Protein AF-A0AAD5YB85-F1 (afdb_monomer_lite)

Foldseek 3Di:
DDDDPPPPLEDQPLVLLVVQVVQQVQFAVAEEEAEQHDPSHQVVNVVSQVCVVVVDPDPDDGGGYHYHYYNHHPVVVCVVVVHDPQQEAEPDPPDPDDDDVVNVPNSHPYYDQQDFDWDDPDPVDIDGHSDDFDDDPNHGPGRPPSVVSSVVVRVVVPPPD

Structure (mmCIF, N/CA/C/O backbone):
data_AF-A0AAD5YB85-F1
#
_entry.id   AF-A0AAD5YB85-F1
#
loop_
_atom_site.group_PDB
_atom_site.id
_atom_site.type_symbol
_atom_site.label_atom_id
_atom_site.label_alt_id
_atom_site.label_comp_id
_atom_site.label_asym_id
_atom_site.label_entity_id
_atom_site.label_seq_id
_atom_site.pdbx_PDB_ins_code
_atom_site.Cartn_x
_atom_site.Cartn_y
_atom_site.Cartn_z
_atom_site.occupancy
_atom_site.B_iso_or_equiv
_atom_site.auth_seq_id
_atom_site.auth_comp_id
_atom_site.auth_asym_id
_atom_site.auth_atom_id
_atom_site.pdbx_PDB_model_num
ATOM 1 N N . MET A 1 1 ? 34.981 -8.405 6.222 1.00 40.16 1 MET A N 1
ATOM 2 C CA . MET A 1 1 ? 34.439 -8.455 4.857 1.00 40.16 1 MET A CA 1
ATOM 3 C C . MET A 1 1 ? 33.243 -7.550 4.900 1.00 40.16 1 MET A C 1
ATOM 5 O O . MET A 1 1 ? 32.297 -7.852 5.614 1.00 40.16 1 MET A O 1
ATOM 9 N N . GLU A 1 2 ? 33.448 -6.364 4.350 1.00 39.84 2 GLU A N 1
ATOM 10 C CA . GLU A 1 2 ? 32.438 -5.334 4.155 1.00 39.84 2 GLU A CA 1
ATOM 11 C C . GLU A 1 2 ? 31.397 -5.904 3.192 1.00 39.84 2 GLU A C 1
ATOM 13 O O . GLU A 1 2 ? 31.771 -6.377 2.122 1.00 39.84 2 GLU A O 1
ATOM 18 N N . ASP A 1 3 ? 30.139 -5.951 3.623 1.00 40.22 3 ASP A N 1
ATOM 19 C CA . ASP A 1 3 ? 29.014 -6.268 2.749 1.00 40.22 3 ASP A CA 1
ATOM 20 C C . ASP A 1 3 ? 28.387 -4.927 2.356 1.00 40.22 3 ASP A C 1
ATOM 22 O O . ASP A 1 3 ? 28.020 -4.118 3.214 1.00 40.22 3 ASP A O 1
ATOM 26 N N . ASP A 1 4 ? 28.394 -4.662 1.055 1.00 43.06 4 ASP A N 1
ATOM 27 C CA . ASP A 1 4 ? 27.923 -3.462 0.378 1.00 43.06 4 ASP A CA 1
ATOM 28 C C . ASP A 1 4 ? 26.442 -3.138 0.684 1.00 43.06 4 ASP A C 1
ATOM 30 O O . ASP A 1 4 ? 25.540 -3.415 -0.101 1.00 43.06 4 ASP A O 1
ATOM 34 N N . GLU A 1 5 ? 26.171 -2.447 1.794 1.00 44.75 5 GLU A N 1
ATOM 35 C CA . GLU A 1 5 ? 24.887 -1.769 2.056 1.00 44.75 5 GLU A CA 1
ATOM 36 C C . GLU A 1 5 ? 24.838 -0.358 1.427 1.00 44.75 5 GLU A C 1
ATOM 38 O O . GLU A 1 5 ? 24.411 0.616 2.050 1.00 44.75 5 GLU A O 1
ATOM 43 N N . GLN A 1 6 ? 25.286 -0.208 0.178 1.00 41.03 6 GLN A N 1
ATOM 44 C CA . GLN A 1 6 ? 25.119 1.037 -0.591 1.00 41.03 6 GLN A CA 1
ATOM 45 C C . GLN A 1 6 ? 24.122 0.871 -1.741 1.00 41.03 6 GLN A C 1
ATOM 47 O O . GLN A 1 6 ? 24.292 1.417 -2.824 1.00 41.03 6 GLN A O 1
ATOM 52 N N . SER A 1 7 ? 23.015 0.177 -1.480 1.00 45.50 7 SER A N 1
ATOM 53 C CA . SER A 1 7 ? 21.777 0.474 -2.201 1.00 45.50 7 SER A CA 1
ATOM 54 C C . SER A 1 7 ? 21.206 1.746 -1.582 1.00 45.50 7 SER A C 1
ATOM 56 O O . SER A 1 7 ? 20.823 1.766 -0.414 1.00 45.50 7 SER A O 1
ATOM 58 N N . THR A 1 8 ? 21.249 2.844 -2.327 1.00 45.69 8 THR A N 1
ATOM 59 C CA . THR A 1 8 ? 20.770 4.171 -1.926 1.00 45.69 8 THR A CA 1
ATOM 60 C C . THR A 1 8 ? 19.468 4.090 -1.123 1.00 45.69 8 THR A C 1
ATOM 62 O O . THR A 1 8 ? 18.476 3.553 -1.603 1.00 45.69 8 THR A O 1
ATOM 65 N N . ASN A 1 9 ? 19.483 4.636 0.099 1.00 53.19 9 ASN A N 1
ATOM 66 C CA . ASN A 1 9 ? 18.422 4.624 1.123 1.00 53.19 9 ASN A CA 1
ATOM 67 C C . ASN A 1 9 ? 17.115 5.364 0.731 1.00 53.19 9 ASN A C 1
ATOM 69 O O . ASN A 1 9 ? 16.421 5.927 1.579 1.00 53.19 9 ASN A O 1
ATOM 73 N N . THR A 1 10 ? 16.771 5.418 -0.550 1.00 62.19 10 THR A N 1
ATOM 74 C CA . THR A 1 10 ? 15.642 6.176 -1.084 1.00 62.19 10 THR A CA 1
ATOM 75 C C . THR A 1 10 ? 14.747 5.227 -1.861 1.00 62.19 10 THR A C 1
ATOM 77 O O . THR A 1 10 ? 15.216 4.502 -2.733 1.00 62.19 10 THR A O 1
ATOM 80 N N . LEU A 1 11 ? 13.457 5.214 -1.514 1.00 71.56 11 LEU A N 1
ATOM 81 C CA . LEU A 1 11 ? 12.457 4.452 -2.256 1.00 71.56 11 LEU A CA 1
ATOM 82 C C . LEU A 1 11 ? 12.538 4.819 -3.741 1.00 71.56 11 LEU A C 1
ATOM 84 O O . LEU A 1 11 ? 12.582 6.010 -4.064 1.00 71.56 11 LEU A O 1
ATOM 88 N N . PRO A 1 12 ? 12.520 3.832 -4.647 1.00 75.56 12 PRO A N 1
ATOM 89 C CA . PRO A 1 12 ? 12.461 4.116 -6.065 1.00 75.56 12 PRO A CA 1
ATOM 90 C C . PRO A 1 12 ? 11.244 4.976 -6.396 1.00 75.56 12 PRO A C 1
ATOM 92 O O . PRO A 1 12 ? 10.150 4.795 -5.854 1.00 75.56 12 PRO A O 1
ATOM 95 N N . ARG A 1 13 ? 11.411 5.888 -7.352 1.00 77.00 13 ARG A N 1
ATOM 96 C CA . ARG A 1 13 ? 10.365 6.843 -7.742 1.00 77.00 13 ARG A CA 1
ATOM 97 C C . ARG A 1 13 ? 9.067 6.170 -8.200 1.00 77.00 13 ARG A C 1
ATOM 99 O O . ARG A 1 13 ? 7.985 6.723 -8.020 1.00 77.00 13 ARG A O 1
ATOM 106 N N . TRP A 1 14 ? 9.151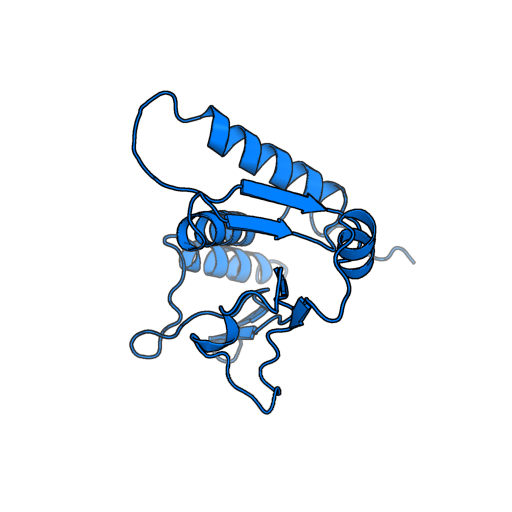 4.970 -8.772 1.00 77.31 14 TRP A N 1
ATOM 107 C CA . TRP A 1 14 ? 7.970 4.203 -9.164 1.00 77.31 14 TRP A CA 1
ATOM 108 C C . TRP A 1 14 ? 7.147 3.728 -7.952 1.00 77.31 14 TRP A C 1
ATOM 110 O O . TRP A 1 14 ? 5.919 3.721 -8.032 1.00 77.31 14 TRP A O 1
ATOM 120 N N . VAL A 1 15 ? 7.782 3.424 -6.811 1.00 78.50 15 VAL A N 1
ATOM 121 C CA . VAL A 1 15 ? 7.088 3.050 -5.563 1.00 78.50 15 VAL A CA 1
ATOM 122 C C . VAL A 1 15 ? 6.278 4.232 -5.037 1.00 78.50 15 VAL A C 1
ATOM 124 O O . VAL A 1 15 ? 5.124 4.083 -4.639 1.00 78.50 15 VAL A O 1
ATOM 127 N N . GLU A 1 16 ? 6.850 5.434 -5.098 1.00 80.06 16 GLU A N 1
ATOM 128 C CA . GLU A 1 16 ? 6.157 6.661 -4.705 1.00 80.06 16 GLU A CA 1
ATOM 129 C C . GLU A 1 16 ? 4.903 6.921 -5.551 1.00 80.06 16 GLU A C 1
ATOM 131 O O . GLU A 1 16 ? 3.863 7.327 -5.021 1.00 80.06 16 GLU A O 1
ATOM 136 N N . LEU A 1 17 ? 4.988 6.690 -6.866 1.00 80.50 17 LEU A N 1
ATOM 137 C CA . LEU A 1 17 ? 3.848 6.823 -7.774 1.00 80.50 17 LEU A CA 1
ATOM 138 C C . LEU A 1 17 ? 2.758 5.797 -7.466 1.00 80.50 17 LEU A C 1
ATOM 140 O O . LEU A 1 17 ? 1.581 6.159 -7.455 1.00 80.50 17 LEU A O 1
ATOM 144 N N . GLU A 1 18 ? 3.135 4.559 -7.151 1.00 80.12 18 GLU A N 1
ATOM 145 C CA . GLU A 1 18 ? 2.181 3.522 -6.756 1.00 80.12 18 GLU A CA 1
ATOM 146 C C . GLU A 1 18 ? 1.447 3.899 -5.471 1.00 80.12 18 GLU A C 1
ATOM 148 O O . GLU A 1 18 ? 0.223 3.826 -5.399 1.00 80.12 18 GLU A O 1
ATOM 153 N N . TYR A 1 19 ? 2.175 4.368 -4.456 1.00 83.31 19 TYR A N 1
ATOM 154 C CA . TYR A 1 19 ? 1.586 4.714 -3.160 1.00 83.31 19 TYR A CA 1
ATOM 155 C C . TYR A 1 19 ? 0.615 5.883 -3.305 1.00 83.31 19 TYR A C 1
ATOM 157 O O . TYR A 1 19 ? -0.457 5.892 -2.697 1.00 83.31 19 TYR A O 1
ATOM 165 N N . LYS A 1 20 ? 0.945 6.851 -4.165 1.00 80.62 20 LYS A N 1
ATOM 166 C CA . LYS A 1 20 ? 0.020 7.926 -4.543 1.00 80.62 20 LYS A CA 1
ATOM 167 C C . LYS A 1 20 ? -1.208 7.385 -5.271 1.00 80.62 20 LYS A C 1
ATOM 169 O O . LYS A 1 20 ? -2.320 7.821 -4.975 1.00 80.62 20 LYS A O 1
ATOM 174 N N . HIS A 1 21 ? -1.033 6.431 -6.181 1.00 82.25 21 HIS A N 1
ATOM 175 C CA . HIS A 1 21 ? -2.149 5.839 -6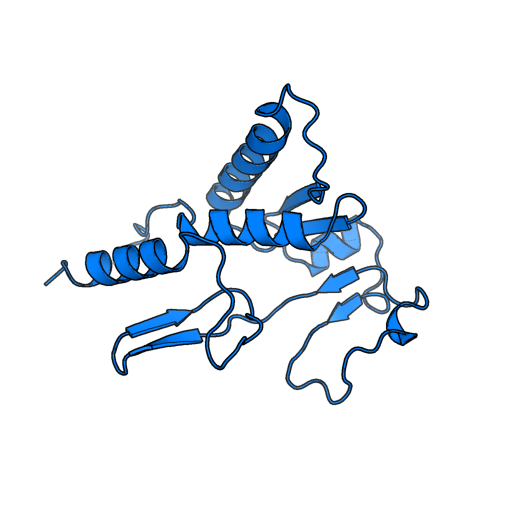.907 1.00 82.25 21 HIS A CA 1
ATOM 176 C C . HIS A 1 21 ? -3.085 5.041 -5.988 1.00 82.25 21 HIS A C 1
ATOM 178 O O . HIS A 1 21 ? -4.297 5.251 -6.034 1.00 82.25 21 HIS A O 1
ATOM 184 N N . MET A 1 22 ? -2.548 4.234 -5.070 1.00 83.06 22 MET A N 1
ATOM 185 C CA . MET A 1 22 ? -3.334 3.530 -4.049 1.00 83.06 22 MET A CA 1
ATOM 186 C C . MET A 1 22 ? -4.210 4.484 -3.235 1.00 83.06 22 MET A C 1
ATOM 188 O O . MET A 1 22 ? -5.399 4.227 -3.052 1.00 83.06 22 MET A O 1
ATOM 192 N N . ARG A 1 23 ? -3.660 5.627 -2.806 1.00 84.19 23 ARG A N 1
ATOM 193 C CA . ARG A 1 23 ? -4.434 6.652 -2.087 1.00 84.19 23 ARG A CA 1
ATOM 194 C C . ARG A 1 23 ? -5.582 7.214 -2.920 1.00 84.19 23 ARG A C 1
ATOM 196 O O . ARG A 1 23 ? -6.623 7.539 -2.360 1.00 84.19 23 ARG A O 1
ATOM 203 N N . SER A 1 24 ? -5.401 7.333 -4.235 1.00 82.06 24 SER A N 1
ATOM 204 C CA . SER A 1 24 ? -6.464 7.789 -5.138 1.00 82.06 24 SER A CA 1
ATOM 205 C C . SER A 1 24 ? -7.565 6.753 -5.353 1.00 82.06 24 SER A C 1
ATOM 207 O O . SER A 1 24 ? -8.725 7.134 -5.467 1.00 82.06 24 SER A O 1
ATOM 209 N N . LEU A 1 25 ? -7.227 5.460 -5.354 1.00 81.88 25 LEU A N 1
ATOM 210 C CA . LEU A 1 25 ? -8.198 4.376 -5.519 1.00 81.88 25 LEU A CA 1
ATOM 211 C C . LEU A 1 25 ? -8.992 4.081 -4.241 1.00 81.88 25 LEU A C 1
ATOM 213 O O . LEU A 1 25 ? -10.165 3.734 -4.326 1.00 81.88 25 LEU A O 1
ATOM 217 N N . ALA A 1 26 ? -8.370 4.223 -3.069 1.00 81.31 26 ALA A N 1
ATOM 218 C CA . ALA A 1 26 ? -9.010 3.931 -1.788 1.00 81.31 26 ALA A CA 1
ATOM 219 C C . ALA A 1 26 ? -10.100 4.955 -1.395 1.00 81.31 26 ALA A C 1
ATOM 221 O O . ALA A 1 26 ? -11.024 4.607 -0.664 1.00 81.31 26 ALA A O 1
ATOM 222 N N . GLY A 1 27 ? -10.032 6.193 -1.899 1.00 74.44 27 GLY A N 1
ATOM 223 C CA . GLY A 1 27 ? -11.001 7.253 -1.587 1.00 74.44 27 GLY A CA 1
ATOM 224 C C . GLY A 1 27 ? -10.720 7.991 -0.263 1.00 74.44 27 GLY A C 1
ATOM 225 O O . GLY A 1 27 ? -9.872 7.565 0.516 1.00 74.44 27 GLY A O 1
ATOM 226 N N . PRO A 1 28 ? -11.416 9.107 0.033 1.00 78.38 28 PRO A N 1
ATOM 227 C CA . PRO A 1 28 ? -11.080 10.007 1.149 1.00 78.38 28 PRO A CA 1
ATOM 228 C C . PRO A 1 28 ? -11.415 9.446 2.529 1.00 78.38 28 PRO A C 1
ATOM 230 O O . PRO A 1 28 ? -10.787 9.821 3.519 1.00 78.38 28 PRO A O 1
ATOM 233 N N . ASP A 1 29 ? -12.426 8.583 2.596 1.00 81.25 29 ASP A N 1
ATOM 234 C CA . ASP A 1 29 ? -12.909 7.992 3.841 1.00 81.25 29 ASP A CA 1
ATOM 235 C C . ASP A 1 29 ? -12.034 6.808 4.282 1.00 81.25 29 ASP A C 1
ATOM 237 O O . ASP A 1 29 ? -12.130 6.346 5.420 1.00 81.25 29 ASP A O 1
ATOM 241 N N . ALA A 1 30 ? -11.147 6.339 3.401 1.00 83.38 30 ALA A N 1
ATOM 242 C CA . ALA A 1 30 ? -10.220 5.256 3.675 1.00 83.38 30 ALA A CA 1
ATOM 243 C C . ALA A 1 30 ? -8.894 5.755 4.269 1.00 83.38 30 ALA A C 1
ATOM 245 O O . ALA A 1 30 ? -8.460 6.898 4.078 1.00 83.38 30 ALA A O 1
ATOM 246 N N . GLN A 1 31 ? -8.216 4.849 4.976 1.00 87.06 31 GLN A N 1
ATOM 247 C CA . GLN A 1 31 ? -6.863 5.056 5.487 1.00 87.06 31 GLN A CA 1
ATOM 248 C C . GLN A 1 31 ? -5.949 3.936 4.997 1.00 87.06 31 GLN A C 1
ATOM 250 O O . GLN A 1 31 ? -6.291 2.758 5.087 1.00 87.06 31 GLN A O 1
ATOM 255 N N . VAL A 1 32 ? -4.778 4.307 4.487 1.00 88.31 32 VAL A N 1
ATOM 256 C CA . VAL A 1 32 ? -3.766 3.382 3.976 1.00 88.31 32 VAL A CA 1
ATOM 257 C C . VAL A 1 32 ? -2.556 3.416 4.903 1.00 88.31 32 VAL A C 1
ATOM 259 O O . VAL A 1 32 ? -1.936 4.463 5.108 1.00 88.31 32 VAL A O 1
ATOM 262 N N . HIS A 1 33 ? -2.209 2.259 5.460 1.00 88.12 33 HIS A N 1
ATOM 263 C CA . HIS A 1 33 ? -1.066 2.102 6.353 1.00 88.12 33 HIS A CA 1
ATOM 264 C C . HIS A 1 33 ? 0.037 1.310 5.656 1.00 88.12 33 HIS A C 1
ATOM 266 O O . HIS A 1 33 ? -0.145 0.142 5.325 1.00 88.12 33 HIS A O 1
ATOM 272 N N . PHE A 1 34 ? 1.196 1.936 5.475 1.00 87.62 34 PHE A N 1
ATOM 273 C CA . PHE A 1 34 ? 2.393 1.282 4.958 1.00 87.62 34 PHE A CA 1
ATOM 274 C C . PHE A 1 34 ? 3.248 0.828 6.139 1.00 87.62 34 PHE A C 1
ATOM 276 O O . PHE A 1 34 ? 3.702 1.656 6.924 1.00 87.62 34 PHE A O 1
ATOM 283 N N . THR A 1 35 ? 3.444 -0.478 6.287 1.00 87.38 35 THR A N 1
ATOM 284 C CA . THR A 1 35 ? 4.189 -1.081 7.408 1.00 87.38 35 THR A CA 1
ATOM 285 C C . THR A 1 35 ? 5.477 -1.740 6.934 1.00 87.38 35 THR A C 1
ATOM 287 O O . THR A 1 35 ? 5.629 -1.979 5.740 1.00 87.38 35 THR A O 1
ATOM 290 N N . HIS A 1 36 ? 6.358 -2.116 7.868 1.00 83.88 36 HIS A N 1
ATOM 291 C CA . HIS A 1 36 ? 7.610 -2.826 7.563 1.00 83.88 36 HIS A CA 1
ATOM 292 C C . HIS A 1 36 ? 8.579 -2.012 6.683 1.00 83.88 36 HIS A C 1
ATOM 294 O O . HIS A 1 36 ? 9.347 -2.560 5.898 1.00 83.88 36 HIS A O 1
ATOM 300 N N . LEU A 1 37 ? 8.533 -0.684 6.797 1.00 82.69 37 LEU A N 1
ATOM 301 C CA . LEU A 1 37 ? 9.429 0.210 6.069 1.00 82.69 37 LEU A CA 1
ATOM 302 C C . LEU A 1 37 ? 10.723 0.457 6.853 1.00 82.69 37 LEU A C 1
ATOM 304 O O . LEU A 1 37 ? 10.724 0.489 8.084 1.00 82.69 37 LEU A O 1
ATOM 308 N N . SER A 1 38 ? 11.824 0.726 6.149 1.00 82.56 38 SER A N 1
ATOM 309 C CA . SER A 1 38 ? 13.028 1.257 6.797 1.00 82.56 38 SER A CA 1
ATOM 310 C C . SER A 1 38 ? 12.772 2.667 7.348 1.00 82.56 38 SER A C 1
ATOM 312 O O . SER A 1 38 ? 11.868 3.373 6.892 1.00 82.56 38 SER A O 1
ATOM 314 N N . GLN A 1 39 ? 13.578 3.113 8.317 1.00 83.19 39 GLN A N 1
ATOM 315 C CA . GLN A 1 39 ? 13.437 4.459 8.894 1.00 83.19 39 GLN A CA 1
ATOM 316 C C . GLN A 1 39 ? 13.548 5.559 7.828 1.00 83.19 39 GLN A C 1
ATOM 318 O O . GLN A 1 39 ? 12.731 6.479 7.811 1.00 83.19 39 GLN A O 1
ATOM 323 N N . ALA A 1 40 ? 14.509 5.426 6.908 1.00 82.62 40 ALA A N 1
ATOM 324 C CA . ALA A 1 40 ? 14.693 6.360 5.801 1.00 82.62 40 ALA A CA 1
ATOM 325 C C . ALA A 1 40 ? 13.462 6.389 4.880 1.00 82.62 40 ALA A C 1
ATOM 327 O O . ALA A 1 40 ? 12.903 7.452 4.622 1.00 82.62 40 ALA A O 1
ATOM 328 N N . SER A 1 41 ? 12.970 5.214 4.475 1.00 82.69 41 SER A N 1
ATOM 329 C CA . SER A 1 41 ? 11.785 5.080 3.618 1.00 82.69 41 SER A CA 1
ATOM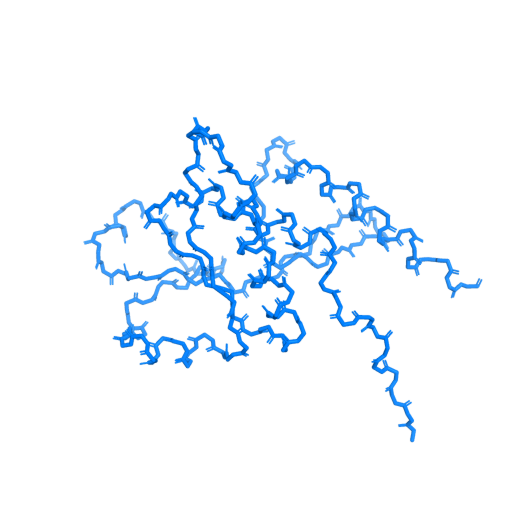 330 C C . SER A 1 41 ? 10.521 5.646 4.269 1.00 82.69 41 SER A C 1
ATOM 332 O O . SER A 1 41 ? 9.747 6.357 3.629 1.00 82.69 41 SER A O 1
ATOM 334 N N . SER A 1 42 ? 10.322 5.373 5.561 1.00 84.31 42 SER A N 1
ATOM 335 C CA . SER A 1 42 ? 9.175 5.874 6.318 1.00 84.31 42 SER A CA 1
ATOM 336 C C . SER A 1 42 ? 9.168 7.401 6.386 1.00 84.31 42 SER A C 1
ATOM 338 O O . SER A 1 42 ? 8.114 8.004 6.182 1.00 84.31 42 SER A O 1
ATOM 340 N N . ALA A 1 43 ? 10.331 8.020 6.623 1.00 84.81 43 ALA A N 1
ATOM 341 C CA . ALA A 1 43 ? 10.480 9.472 6.673 1.00 84.81 43 ALA A CA 1
ATOM 342 C C . ALA A 1 43 ? 10.231 10.127 5.304 1.00 84.81 43 ALA A C 1
ATOM 344 O O . ALA A 1 43 ? 9.470 11.093 5.219 1.00 84.81 43 ALA A O 1
ATOM 345 N N . THR A 1 44 ? 10.804 9.572 4.229 1.00 85.19 44 THR A N 1
ATOM 346 C CA . THR A 1 44 ? 10.588 10.058 2.857 1.00 85.19 44 THR A CA 1
ATOM 347 C C . THR A 1 44 ? 9.107 10.037 2.487 1.00 85.19 44 THR A C 1
ATOM 349 O O . THR A 1 44 ? 8.572 11.047 2.034 1.00 85.19 44 THR A O 1
ATOM 352 N N . LEU A 1 45 ? 8.414 8.924 2.746 1.00 84.38 45 LEU A N 1
ATOM 353 C CA . LEU A 1 45 ? 6.985 8.798 2.445 1.00 84.38 45 LEU A CA 1
ATOM 354 C C . LEU A 1 45 ? 6.123 9.732 3.282 1.00 84.38 45 LEU A C 1
ATOM 356 O O . LEU A 1 45 ? 5.170 10.307 2.765 1.00 84.38 45 LEU A O 1
ATOM 360 N N . GLN A 1 46 ? 6.457 9.913 4.558 1.00 86.25 46 GLN A N 1
ATOM 361 C CA . GLN A 1 46 ? 5.699 10.806 5.423 1.00 86.25 46 GLN A CA 1
ATOM 362 C C . GLN A 1 46 ? 5.803 12.263 4.955 1.00 86.25 46 GLN A C 1
ATOM 364 O O . GLN A 1 46 ? 4.784 12.955 4.914 1.00 86.25 46 GLN A O 1
ATOM 369 N N . SER A 1 47 ? 6.993 12.701 4.521 1.00 85.00 47 SER A N 1
ATOM 370 C CA . SER A 1 47 ? 7.162 14.011 3.875 1.00 85.00 47 SER A CA 1
ATOM 371 C C . SER A 1 47 ? 6.356 14.084 2.582 1.00 85.00 47 SER A C 1
ATOM 373 O O . SER A 1 47 ? 5.540 14.983 2.426 1.00 85.00 47 SER A O 1
ATOM 375 N N . LEU A 1 48 ? 6.491 13.086 1.702 1.00 83.38 48 LEU A N 1
ATOM 376 C CA . LEU A 1 48 ? 5.798 13.027 0.414 1.00 83.38 48 LEU A CA 1
ATOM 377 C C . LEU A 1 48 ? 4.272 13.130 0.555 1.00 83.38 48 LEU A C 1
ATOM 379 O O . LEU A 1 48 ? 3.609 13.773 -0.262 1.00 83.38 48 LEU A O 1
ATOM 383 N N . PHE A 1 49 ? 3.701 12.476 1.569 1.00 82.94 49 PHE A N 1
ATOM 384 C CA . PHE A 1 49 ? 2.266 12.514 1.830 1.00 82.94 49 PHE A CA 1
ATOM 385 C C . PHE A 1 49 ? 1.820 13.857 2.405 1.00 82.94 49 PHE A C 1
ATOM 387 O O . PHE A 1 49 ? 0.809 14.377 1.937 1.00 82.94 49 PHE A O 1
ATOM 394 N N . THR A 1 50 ? 2.604 14.433 3.318 1.00 80.75 50 THR A N 1
ATOM 395 C CA . THR A 1 50 ? 2.346 15.752 3.917 1.00 80.75 50 THR A CA 1
ATOM 396 C C . THR A 1 50 ? 2.449 16.870 2.875 1.00 80.75 50 THR A C 1
ATOM 398 O O . THR A 1 50 ? 1.605 17.762 2.823 1.00 80.75 50 THR A O 1
ATOM 401 N N . ASP A 1 51 ? 3.449 16.808 1.994 1.00 75.31 51 ASP A N 1
ATOM 402 C CA . ASP A 1 51 ? 3.627 17.762 0.898 1.00 75.31 51 ASP A CA 1
ATOM 403 C C . ASP A 1 51 ? 2.477 17.670 -0.108 1.00 75.31 51 ASP A C 1
ATOM 405 O O . ASP A 1 51 ? 1.983 18.694 -0.572 1.00 75.31 51 ASP A O 1
ATOM 409 N N . ALA A 1 52 ? 1.987 16.462 -0.405 1.00 68.88 52 ALA A N 1
ATOM 410 C CA . ALA A 1 52 ? 0.816 16.278 -1.261 1.00 68.88 52 ALA A CA 1
ATOM 411 C C . ALA A 1 52 ? -0.474 16.855 -0.643 1.00 68.88 52 ALA A C 1
ATOM 413 O O . ALA A 1 52 ? -1.323 17.355 -1.380 1.00 68.88 52 ALA A O 1
ATOM 414 N N . GLU A 1 53 ? -0.613 16.815 0.686 1.00 67.06 53 GLU A N 1
ATOM 415 C CA . GLU A 1 53 ? -1.730 17.440 1.409 1.00 67.06 53 GLU A CA 1
ATOM 416 C C . GLU A 1 53 ? -1.612 18.976 1.444 1.00 67.06 53 GLU A C 1
ATOM 418 O O . GLU A 1 53 ? -2.622 19.669 1.335 1.00 67.06 53 GLU A O 1
ATOM 423 N N . ASN A 1 54 ? -0.392 19.518 1.525 1.00 63.84 54 ASN A N 1
ATOM 424 C CA . ASN A 1 54 ? -0.140 20.962 1.623 1.00 63.84 54 ASN A CA 1
ATOM 425 C C . ASN A 1 54 ? -0.009 21.688 0.268 1.00 63.84 54 ASN A C 1
ATOM 427 O O . ASN A 1 54 ? -0.252 22.892 0.194 1.00 63.84 54 ASN A O 1
ATOM 431 N N . ALA A 1 55 ? 0.377 20.998 -0.809 1.00 60.28 55 ALA A N 1
ATOM 432 C CA . ALA A 1 55 ? 0.659 21.601 -2.118 1.00 60.28 55 ALA A CA 1
ATOM 433 C C . ALA A 1 55 ? -0.590 21.995 -2.932 1.00 60.28 55 ALA A C 1
ATOM 435 O O . ALA A 1 55 ? -0.450 22.526 -4.035 1.00 60.28 55 ALA A O 1
ATOM 436 N N . SER A 1 56 ? -1.802 21.772 -2.414 1.00 48.22 56 SER A N 1
ATOM 437 C CA . SER A 1 56 ? -3.055 22.089 -3.113 1.00 48.22 56 SER A CA 1
ATOM 438 C C . SER A 1 56 ? -3.854 23.186 -2.389 1.00 48.22 56 SER A C 1
ATOM 440 O O . SER A 1 56 ? -4.719 22.874 -1.577 1.00 48.22 56 SER A O 1
ATOM 442 N N . PRO A 1 57 ? -3.609 24.481 -2.677 1.00 49.31 57 PRO A N 1
ATOM 443 C CA . PRO A 1 57 ? -4.434 25.589 -2.184 1.00 49.31 57 PRO A CA 1
ATOM 444 C C . PRO A 1 57 ? -5.704 25.843 -3.026 1.00 49.31 57 PRO A C 1
ATOM 446 O O . PRO A 1 57 ? -6.454 26.770 -2.726 1.00 49.31 57 PRO A O 1
ATOM 449 N N . GLU A 1 58 ? -5.964 25.054 -4.075 1.00 45.12 58 GLU A N 1
ATOM 450 C CA . GLU A 1 58 ? -7.179 25.159 -4.896 1.00 45.12 58 GLU A CA 1
ATOM 451 C C . GLU A 1 58 ? -8.189 24.046 -4.553 1.00 45.12 58 GLU A C 1
ATOM 453 O O . GLU A 1 58 ? -7.782 22.897 -4.369 1.00 45.12 58 GLU A O 1
ATOM 458 N N . PRO A 1 59 ? -9.506 24.333 -4.522 1.00 46.62 59 PRO A N 1
ATOM 459 C CA . PRO A 1 59 ? -10.548 23.341 -4.281 1.00 46.62 59 PRO A CA 1
ATOM 460 C C . PRO A 1 59 ? -10.749 22.495 -5.544 1.00 46.62 59 PRO A C 1
ATOM 462 O O . PRO A 1 59 ? -11.728 22.646 -6.269 1.00 46.62 59 PRO A O 1
ATOM 465 N N . LYS A 1 60 ? -9.792 21.620 -5.852 1.00 45.94 60 LYS A N 1
ATOM 466 C CA . LYS A 1 60 ? -10.008 20.527 -6.797 1.00 45.94 60 LYS A CA 1
ATOM 467 C C . LYS A 1 60 ? -10.335 19.298 -5.975 1.00 45.94 60 LYS A C 1
ATOM 469 O O . LYS A 1 60 ? -9.457 18.656 -5.409 1.00 45.94 60 LYS A O 1
ATOM 474 N N . GLU A 1 61 ? -11.637 19.061 -5.861 1.00 46.62 61 GLU A N 1
ATOM 475 C CA . GLU A 1 61 ? -12.247 17.801 -5.458 1.00 46.62 61 GLU A CA 1
ATOM 476 C C . GLU A 1 61 ? -11.390 16.636 -5.952 1.00 46.62 61 GLU A C 1
ATOM 478 O O . GLU A 1 61 ? -11.264 16.486 -7.153 1.00 46.62 61 GLU A O 1
ATOM 483 N N . HIS A 1 62 ? -10.746 15.890 -5.057 1.00 49.72 62 HIS A N 1
ATOM 484 C CA . HIS A 1 62 ? -10.390 14.472 -5.191 1.00 49.72 62 HIS A CA 1
ATOM 485 C C . HIS A 1 62 ? -9.697 14.083 -3.868 1.00 49.72 62 HIS A C 1
ATOM 487 O O . HIS A 1 62 ? -8.507 14.292 -3.673 1.00 49.72 62 HIS A O 1
ATOM 493 N N . LEU A 1 63 ? -10.452 13.716 -2.830 1.00 65.50 63 LEU A N 1
ATOM 494 C CA . LEU A 1 63 ? -10.849 12.323 -2.585 1.00 65.50 63 LEU A CA 1
ATOM 495 C C . LEU A 1 63 ? -9.661 11.366 -2.282 1.00 65.50 63 LEU A C 1
ATOM 497 O O . LEU A 1 63 ? -9.818 10.158 -2.399 1.00 65.50 63 LEU A O 1
ATOM 501 N N . LEU A 1 64 ? -8.469 11.866 -1.929 1.00 72.12 64 LEU A N 1
ATOM 502 C CA . LEU A 1 64 ? -7.310 11.025 -1.586 1.00 72.12 64 LEU A CA 1
ATOM 503 C C . LEU A 1 64 ? -7.413 10.454 -0.163 1.00 72.12 64 LEU A C 1
ATOM 505 O O . LEU A 1 64 ? -7.683 11.191 0.784 1.00 72.12 64 LEU A O 1
ATOM 509 N N . ALA A 1 65 ? -7.102 9.168 -0.006 1.00 81.81 65 ALA A N 1
ATOM 510 C CA . ALA A 1 65 ? -7.036 8.509 1.294 1.00 81.81 65 ALA A CA 1
ATOM 511 C C . ALA A 1 65 ? -5.935 9.091 2.191 1.00 81.81 65 ALA A C 1
ATOM 513 O O . ALA A 1 65 ? -4.846 9.475 1.722 1.00 81.81 65 ALA A O 1
ATOM 514 N N . LYS A 1 66 ? -6.186 9.074 3.504 1.00 85.75 66 LYS A N 1
ATOM 515 C CA . LYS A 1 66 ? -5.158 9.368 4.512 1.00 85.75 66 LYS A CA 1
ATOM 516 C C . LYS A 1 66 ? -4.098 8.276 4.466 1.00 85.75 66 LYS A C 1
ATOM 518 O O . LYS A 1 66 ? -4.435 7.096 4.454 1.00 85.75 66 LYS A O 1
ATOM 523 N N . ALA A 1 67 ? -2.826 8.656 4.442 1.00 86.88 67 ALA A N 1
ATOM 524 C CA . ALA A 1 67 ? -1.720 7.708 4.386 1.00 86.88 67 ALA A CA 1
ATOM 525 C C . ALA A 1 67 ? -0.810 7.845 5.604 1.00 86.88 67 ALA A C 1
ATOM 527 O O . ALA A 1 67 ? -0.547 8.948 6.077 1.00 86.88 67 ALA A O 1
ATOM 528 N N . SER A 1 68 ? -0.316 6.724 6.120 1.00 87.31 68 SER A N 1
ATOM 529 C CA . SER A 1 68 ? 0.635 6.704 7.233 1.00 87.31 68 SER A CA 1
ATOM 530 C C . SER A 1 68 ? 1.700 5.641 7.012 1.00 87.31 68 SER A C 1
ATOM 532 O O . SER A 1 68 ? 1.379 4.497 6.697 1.00 87.31 68 SER A O 1
ATOM 534 N N . SER A 1 69 ? 2.964 6.015 7.188 1.00 87.12 69 SER A N 1
ATOM 535 C CA . SER A 1 69 ? 4.110 5.110 7.126 1.00 87.12 69 SER A CA 1
ATOM 536 C C . SER A 1 69 ? 4.548 4.692 8.532 1.00 87.12 69 SER A C 1
ATOM 538 O O . SER A 1 69 ? 4.528 5.488 9.469 1.00 87.12 69 SER A O 1
ATOM 540 N N . HIS A 1 70 ? 4.915 3.420 8.677 1.00 86.25 70 HIS A N 1
ATOM 541 C CA . HIS A 1 70 ? 5.313 2.794 9.933 1.00 86.25 70 HIS A CA 1
ATOM 542 C C . HIS A 1 70 ? 6.534 1.905 9.711 1.00 86.25 70 HIS A C 1
ATOM 544 O O . HIS A 1 70 ? 6.587 1.116 8.764 1.00 86.25 70 HIS A O 1
ATOM 550 N N . THR A 1 71 ? 7.495 1.983 10.629 1.00 85.50 71 THR A N 1
ATOM 551 C CA . THR A 1 71 ? 8.676 1.105 10.631 1.00 85.50 71 THR A CA 1
ATOM 552 C C . THR A 1 71 ? 8.391 -0.260 11.249 1.00 85.50 71 THR A C 1
ATOM 554 O O . THR A 1 71 ? 9.021 -1.254 10.904 1.00 85.50 71 THR A O 1
ATOM 557 N N . HIS A 1 72 ? 7.433 -0.315 12.172 1.00 83.38 72 HIS A N 1
ATOM 558 C CA . HIS A 1 72 ? 7.054 -1.533 12.875 1.00 83.38 72 HIS A CA 1
ATOM 559 C C . HIS A 1 72 ? 6.246 -2.471 11.968 1.00 83.38 72 HIS A C 1
ATOM 561 O O . HIS A 1 72 ? 5.634 -2.057 10.975 1.00 83.38 72 HIS A O 1
ATOM 567 N N . GLY A 1 73 ? 6.246 -3.757 12.318 1.00 81.81 73 GLY A N 1
ATOM 568 C CA . GLY A 1 73 ? 5.476 -4.770 11.607 1.00 81.81 73 GLY A CA 1
ATOM 569 C C . GLY A 1 73 ? 3.969 -4.595 11.803 1.00 81.81 73 GLY A C 1
ATOM 570 O O . GLY A 1 73 ? 3.496 -4.053 12.803 1.00 81.81 73 GLY A O 1
ATOM 571 N N . VAL A 1 74 ? 3.195 -5.124 10.862 1.00 84.06 74 VAL A N 1
ATOM 572 C CA . VAL A 1 74 ? 1.732 -4.998 10.850 1.00 84.06 74 VAL A CA 1
ATOM 573 C C . VAL A 1 74 ? 1.039 -5.554 12.102 1.00 84.06 74 VAL A C 1
ATOM 575 O O . VAL A 1 74 ? 0.090 -4.956 12.598 1.00 84.06 74 VAL A O 1
ATOM 578 N N . LEU A 1 75 ? 1.565 -6.637 12.685 1.00 83.88 75 LEU A N 1
ATOM 579 C CA . LEU A 1 75 ? 1.040 -7.221 13.926 1.00 83.88 75 LEU A CA 1
ATOM 580 C C . LEU A 1 75 ? 1.176 -6.279 15.130 1.00 83.88 75 LEU A C 1
ATOM 582 O O . LEU A 1 75 ? 0.334 -6.289 16.026 1.00 83.88 75 LEU A O 1
ATOM 586 N N . GLU A 1 76 ? 2.242 -5.484 15.175 1.00 85.88 76 GLU A N 1
ATOM 587 C CA . GLU A 1 76 ? 2.465 -4.507 16.241 1.00 85.88 76 GLU A CA 1
ATOM 588 C C . GLU A 1 76 ? 1.556 -3.291 16.057 1.00 85.88 76 GLU A C 1
ATOM 590 O O . GLU A 1 76 ? 0.917 -2.848 17.011 1.00 85.88 76 GLU A O 1
ATOM 595 N N . LEU A 1 77 ? 1.402 -2.828 14.812 1.00 85.12 77 LEU A N 1
ATOM 596 C CA . LEU A 1 77 ? 0.456 -1.768 14.468 1.00 85.12 77 LEU A CA 1
ATOM 597 C C . LEU A 1 77 ? -0.983 -2.143 14.862 1.00 85.12 77 LEU A C 1
ATOM 599 O O . LEU A 1 77 ? -1.688 -1.337 15.466 1.00 85.12 77 LEU A O 1
ATOM 603 N N . MET A 1 78 ? -1.410 -3.375 14.577 1.00 85.00 78 MET A N 1
ATOM 604 C CA . MET A 1 78 ? -2.742 -3.875 14.943 1.00 85.00 78 MET A CA 1
ATOM 605 C C . MET A 1 78 ? -2.963 -3.883 16.454 1.00 85.00 78 MET A C 1
ATOM 607 O O . MET A 1 78 ? -4.003 -3.419 16.920 1.00 85.00 78 MET A O 1
ATOM 611 N N . LYS A 1 79 ? -1.970 -4.345 17.226 1.00 86.69 79 LYS A N 1
ATOM 612 C CA . LYS A 1 79 ? -2.028 -4.317 18.694 1.00 86.69 79 LYS A CA 1
ATOM 613 C C . LYS A 1 79 ? -2.149 -2.893 19.228 1.00 86.69 79 LYS A C 1
ATOM 615 O O . LYS A 1 79 ? -2.977 -2.653 20.101 1.00 86.69 79 LYS A O 1
ATOM 620 N N . ASN A 1 80 ? -1.373 -1.957 18.682 1.00 86.62 80 ASN A N 1
ATOM 621 C CA . ASN A 1 80 ? -1.397 -0.554 19.099 1.00 86.62 80 ASN A CA 1
ATOM 622 C C . ASN A 1 80 ? -2.730 0.132 18.769 1.00 86.62 80 ASN A C 1
ATOM 624 O O . ASN A 1 80 ? -3.201 0.955 19.549 1.00 86.62 80 ASN A O 1
ATOM 628 N N . ASN A 1 81 ? -3.363 -0.247 17.657 1.00 82.94 81 ASN A N 1
ATOM 629 C CA . ASN A 1 81 ? -4.687 0.243 17.268 1.00 82.94 81 ASN A CA 1
ATOM 630 C C . ASN A 1 81 ? -5.846 -0.514 17.942 1.00 82.94 81 ASN A C 1
ATOM 632 O O . ASN A 1 81 ? -7.004 -0.172 17.720 1.00 82.94 81 ASN A O 1
ATOM 636 N N . GLY A 1 82 ? -5.562 -1.539 18.755 1.00 85.56 82 GLY A N 1
ATOM 637 C CA . GLY A 1 82 ? -6.584 -2.336 19.435 1.00 85.56 82 GLY A CA 1
ATOM 638 C C . GLY A 1 82 ? -7.431 -3.209 18.502 1.00 85.56 82 GLY A C 1
ATOM 639 O O . GLY A 1 82 ? -8.539 -3.586 18.877 1.00 85.56 82 GLY A O 1
ATOM 640 N N . ILE A 1 83 ? -6.931 -3.535 17.305 1.00 83.94 83 ILE A N 1
ATOM 641 C CA . ILE A 1 83 ? -7.643 -4.361 16.323 1.00 83.94 83 ILE A CA 1
ATOM 642 C C . ILE A 1 83 ? -7.318 -5.836 16.599 1.00 83.94 83 ILE A C 1
ATOM 644 O O . ILE A 1 83 ? -6.152 -6.235 16.498 1.00 83.94 83 ILE A O 1
ATOM 648 N N . PRO A 1 84 ? -8.307 -6.673 16.959 1.00 84.62 84 PRO A N 1
ATOM 649 C CA . PRO A 1 84 ? -8.078 -8.101 17.113 1.00 84.62 84 PRO A CA 1
ATOM 650 C C . PRO A 1 84 ? -7.796 -8.734 15.746 1.00 84.62 84 PRO A C 1
ATOM 652 O O . PRO A 1 84 ? -8.475 -8.440 14.768 1.00 84.62 84 PRO A O 1
ATOM 655 N N . VAL A 1 85 ? -6.831 -9.656 15.688 1.00 82.44 85 VAL A N 1
ATOM 656 C CA . VAL A 1 85 ? -6.438 -10.363 14.449 1.00 82.44 85 VAL A CA 1
ATOM 657 C C . VAL A 1 85 ? -7.589 -11.103 13.756 1.00 82.44 85 VAL A C 1
ATOM 659 O O . VAL A 1 85 ? -7.526 -11.316 12.554 1.00 82.44 85 VAL A O 1
ATOM 662 N N . ASP A 1 86 ? -8.648 -11.454 14.486 1.00 85.44 86 ASP A N 1
ATOM 663 C CA . ASP A 1 86 ? -9.860 -12.087 13.942 1.00 85.44 86 ASP A CA 1
ATOM 664 C C . ASP A 1 86 ? -10.680 -11.143 13.039 1.00 85.44 86 ASP A C 1
ATOM 666 O O . ASP A 1 86 ? -11.371 -11.581 12.125 1.00 85.44 86 ASP A O 1
ATOM 670 N N . ARG A 1 87 ? -10.547 -9.825 13.244 1.00 86.75 87 ARG A N 1
ATOM 671 C CA . ARG A 1 87 ? -11.203 -8.777 12.443 1.00 86.75 87 ARG A CA 1
ATOM 672 C C . ARG A 1 87 ? -10.311 -8.263 11.311 1.00 86.75 87 ARG A C 1
ATOM 674 O O . ARG A 1 87 ? -10.573 -7.210 10.736 1.00 86.75 87 ARG A O 1
ATOM 681 N N . VAL A 1 88 ? -9.258 -9.005 10.973 1.00 86.38 88 VAL A N 1
ATOM 682 C CA . VAL A 1 88 ? -8.328 -8.683 9.889 1.00 86.38 88 VAL A CA 1
ATOM 683 C C . VAL A 1 88 ? -8.539 -9.667 8.748 1.00 86.38 88 VAL A C 1
ATOM 685 O O . VAL A 1 88 ? -8.393 -10.875 8.927 1.00 86.38 88 VAL A O 1
ATOM 688 N N . CYS A 1 89 ? -8.824 -9.156 7.554 1.00 85.06 89 CYS A N 1
ATOM 689 C CA . CYS A 1 89 ? -8.887 -9.974 6.349 1.00 85.06 89 CYS A CA 1
ATOM 690 C C . CYS A 1 89 ? -7.527 -9.959 5.638 1.00 85.06 89 CYS A C 1
ATOM 692 O O . CYS A 1 89 ? -7.083 -8.913 5.164 1.00 85.06 89 CYS A O 1
ATOM 694 N N . LEU A 1 90 ? -6.856 -11.111 5.561 1.00 83.50 90 LEU A N 1
ATOM 695 C CA . LEU A 1 90 ? -5.645 -11.274 4.756 1.00 83.50 90 LEU A CA 1
ATOM 696 C C . LEU A 1 90 ? -6.023 -11.607 3.310 1.00 83.50 90 LEU A C 1
ATOM 698 O O . LEU A 1 90 ? -6.655 -12.631 3.057 1.00 83.50 90 LEU A O 1
ATOM 702 N N . LEU A 1 91 ? -5.590 -10.776 2.365 1.00 80.94 91 LEU A N 1
ATOM 703 C CA . LEU A 1 91 ? -5.799 -11.011 0.939 1.00 80.94 91 LEU A CA 1
ATOM 704 C C . LEU A 1 91 ? -4.713 -11.951 0.397 1.00 80.94 91 LEU A C 1
ATOM 706 O O . LEU A 1 91 ? -3.717 -11.500 -0.167 1.00 80.94 91 LEU A O 1
ATOM 710 N N . ASP A 1 92 ? -4.913 -13.257 0.592 1.00 78.94 92 ASP A N 1
ATOM 711 C CA . ASP A 1 92 ? -4.020 -14.329 0.128 1.00 78.94 92 ASP A CA 1
ATOM 712 C C . ASP A 1 92 ? -4.551 -14.956 -1.185 1.00 78.94 92 ASP A C 1
ATOM 714 O O . ASP A 1 92 ? -5.709 -15.371 -1.244 1.00 78.94 92 ASP A O 1
ATOM 718 N N . PRO A 1 93 ? -3.740 -15.077 -2.254 1.00 71.50 93 PRO A N 1
ATOM 719 C CA . PRO A 1 93 ? -4.150 -15.663 -3.540 1.00 71.50 93 PRO A CA 1
ATOM 720 C C . PRO A 1 93 ? -4.429 -17.167 -3.462 1.00 71.50 93 PRO A C 1
ATOM 722 O O . PRO A 1 93 ? -5.090 -17.725 -4.333 1.00 71.50 93 PRO A O 1
ATOM 725 N N . LYS A 1 94 ? -3.845 -17.844 -2.472 1.00 75.50 94 LYS A N 1
ATOM 726 C CA . LYS A 1 94 ? -4.020 -19.268 -2.199 1.00 75.50 94 LYS A CA 1
ATOM 727 C C . LYS A 1 94 ? -5.176 -19.486 -1.228 1.00 75.50 94 LYS A C 1
ATOM 729 O O . LYS A 1 94 ? -5.440 -20.638 -0.876 1.00 75.50 94 LYS A O 1
ATOM 734 N N . ALA A 1 95 ? -5.851 -18.418 -0.790 1.00 79.56 95 ALA A N 1
ATOM 735 C CA . ALA A 1 95 ? -7.050 -18.548 0.011 1.00 79.56 95 ALA A CA 1
ATOM 736 C C . ALA A 1 95 ? -8.108 -19.335 -0.781 1.00 79.56 95 ALA A C 1
ATOM 738 O O . ALA A 1 95 ? -8.339 -19.064 -1.959 1.00 79.56 95 ALA A O 1
ATOM 739 N N . PRO A 1 96 ? -8.775 -20.310 -0.146 1.00 78.00 96 PRO A N 1
ATOM 740 C CA . PRO A 1 96 ? -9.828 -21.084 -0.796 1.00 78.00 96 PRO A CA 1
ATOM 741 C C . PRO A 1 96 ? -11.113 -20.272 -1.025 1.00 78.00 96 PRO A C 1
ATOM 743 O O . PRO A 1 96 ? -11.996 -20.736 -1.741 1.00 78.00 96 PRO A O 1
ATOM 746 N N . GLN A 1 97 ? -11.240 -19.103 -0.392 1.00 82.06 97 GLN A N 1
ATOM 747 C CA . GLN A 1 97 ? -12.417 -18.246 -0.443 1.00 82.06 97 GLN A CA 1
ATOM 748 C C . GLN A 1 97 ? -12.068 -16.912 -1.106 1.00 82.06 97 GLN A C 1
ATOM 750 O O . GLN A 1 97 ? -11.126 -16.238 -0.692 1.00 82.06 97 GLN A O 1
ATOM 755 N N . GLU A 1 98 ? -12.849 -16.538 -2.118 1.00 83.56 98 GLU A N 1
ATOM 756 C CA . GLU A 1 98 ? -12.753 -15.237 -2.781 1.00 83.56 98 GLU A CA 1
ATOM 757 C C . GLU A 1 98 ? -13.427 -14.147 -1.939 1.00 83.56 98 GLU A C 1
ATOM 759 O O . GLU A 1 98 ? -14.419 -14.406 -1.253 1.00 83.56 98 GLU A O 1
ATOM 764 N N . LEU A 1 99 ? -12.901 -12.921 -2.011 1.00 81.06 99 LEU A N 1
ATOM 765 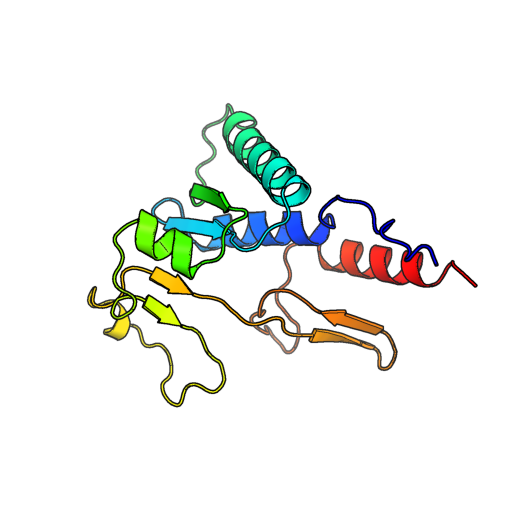C CA . LEU A 1 99 ? -13.523 -11.771 -1.362 1.00 81.06 99 LEU A CA 1
ATOM 766 C C . LEU A 1 99 ? -14.829 -11.419 -2.081 1.00 81.06 99 LEU A C 1
ATOM 768 O O . LEU A 1 99 ? -14.846 -11.218 -3.297 1.00 81.06 99 LEU A O 1
ATOM 772 N N . SER A 1 100 ? -15.911 -11.299 -1.319 1.00 83.12 100 SER A N 1
ATOM 773 C CA . SER A 1 100 ? -17.237 -10.964 -1.828 1.00 83.12 100 SER A CA 1
ATOM 774 C C . SER A 1 100 ? -17.752 -9.654 -1.218 1.00 83.12 100 SER A C 1
ATOM 776 O O . SER A 1 100 ? -17.309 -9.257 -0.139 1.00 83.12 100 SER A O 1
ATOM 778 N N . PRO A 1 101 ? -18.721 -8.965 -1.852 1.00 84.00 101 PRO A N 1
ATOM 779 C CA . PRO A 1 101 ? -19.364 -7.796 -1.247 1.00 84.00 101 PRO A CA 1
ATOM 780 C C . PRO A 1 101 ? -20.029 -8.091 0.108 1.00 84.00 101 PRO A C 1
ATOM 782 O O . PRO A 1 101 ? -20.213 -7.176 0.907 1.00 84.00 101 PRO A O 1
ATOM 785 N N . GLU A 1 102 ? -20.378 -9.354 0.375 1.00 84.19 102 GLU A N 1
ATOM 786 C CA . GLU A 1 102 ? -20.968 -9.802 1.642 1.00 84.19 102 GLU A CA 1
ATOM 787 C C . GLU A 1 102 ? -19.967 -9.739 2.805 1.00 84.19 102 GLU A C 1
ATOM 789 O O . GLU A 1 102 ? -20.371 -9.547 3.947 1.00 84.19 102 GLU A O 1
ATOM 794 N N . ASP A 1 103 ? -18.660 -9.805 2.528 1.00 82.44 103 ASP A N 1
ATOM 795 C CA . ASP A 1 103 ? -17.606 -9.617 3.535 1.00 82.44 103 ASP A CA 1
ATOM 796 C C . ASP A 1 103 ? -17.477 -8.148 3.997 1.00 82.44 103 ASP A C 1
ATOM 798 O O . ASP A 1 103 ? -16.723 -7.844 4.923 1.00 82.44 103 ASP A O 1
ATOM 802 N N . GLY A 1 104 ? -18.233 -7.234 3.374 1.00 80.31 104 GLY A N 1
ATOM 803 C CA . GLY A 1 104 ? -18.414 -5.843 3.792 1.00 80.31 104 GLY A CA 1
ATOM 804 C C . GLY A 1 104 ? -19.464 -5.643 4.895 1.00 80.31 104 GLY A C 1
ATOM 805 O O . GLY A 1 104 ? -19.857 -4.509 5.159 1.00 80.31 104 GLY A O 1
ATOM 806 N N . ASP A 1 105 ? -19.926 -6.714 5.544 1.00 81.38 105 ASP A N 1
ATOM 807 C CA . ASP A 1 105 ? -20.891 -6.701 6.656 1.00 81.38 105 ASP A CA 1
ATOM 808 C C . ASP A 1 105 ? -20.357 -6.069 7.962 1.00 81.38 105 ASP A C 1
ATOM 810 O O . ASP A 1 105 ? -21.102 -5.907 8.931 1.00 81.38 105 ASP A O 1
ATOM 814 N N . GLY A 1 106 ? -19.077 -5.683 7.992 1.00 79.44 106 GLY A N 1
ATOM 815 C CA . GLY A 1 106 ? -18.413 -5.081 9.150 1.00 79.44 106 GLY A CA 1
ATOM 816 C C . GLY A 1 106 ? -17.754 -6.095 10.087 1.00 79.44 106 GLY A C 1
ATOM 817 O O . GLY A 1 106 ? -17.365 -5.738 11.205 1.00 79.44 106 GLY A O 1
ATOM 818 N N . ARG A 1 107 ? -17.603 -7.359 9.669 1.00 84.19 107 ARG A N 1
ATOM 819 C CA . ARG A 1 107 ? -16.804 -8.358 10.401 1.00 84.19 107 ARG A CA 1
ATOM 820 C C . ARG A 1 107 ? -15.306 -8.045 10.390 1.00 84.19 107 ARG A C 1
ATOM 822 O O . ARG A 1 107 ? -14.623 -8.354 11.363 1.00 84.19 107 ARG A O 1
ATOM 829 N N . PHE A 1 108 ? -14.819 -7.412 9.322 1.00 86.69 108 PHE A N 1
ATOM 830 C CA . PHE A 1 108 ? -13.426 -7.011 9.161 1.00 86.69 108 PHE A CA 1
ATOM 831 C C . PHE A 1 108 ? -13.274 -5.497 9.309 1.00 86.69 108 PHE A C 1
ATOM 833 O O . PHE A 1 108 ? -14.004 -4.735 8.680 1.00 86.69 108 PHE A O 1
ATOM 840 N N . ASP A 1 109 ? -12.305 -5.070 10.116 1.00 84.69 109 ASP A N 1
ATOM 841 C CA . ASP A 1 109 ? -11.949 -3.656 10.273 1.00 84.69 109 ASP A CA 1
ATOM 842 C C . ASP A 1 109 ? -10.854 -3.235 9.287 1.00 84.69 109 ASP A C 1
ATOM 844 O O . ASP A 1 109 ? -10.761 -2.064 8.921 1.00 84.69 109 ASP A O 1
ATOM 848 N N . CYS A 1 110 ? -9.997 -4.172 8.863 1.00 84.25 110 CYS A N 1
ATOM 849 C CA . CYS A 1 110 ? -8.918 -3.878 7.929 1.00 84.25 110 CYS A CA 1
ATOM 850 C C . CYS A 1 110 ? -8.590 -5.043 6.989 1.00 84.25 110 CYS A C 1
ATOM 852 O O . CYS A 1 110 ? -8.766 -6.221 7.312 1.00 84.25 110 CYS A O 1
ATOM 854 N N . PHE A 1 111 ? -8.074 -4.670 5.819 1.00 86.94 111 PHE A N 1
ATOM 855 C CA . PHE A 1 111 ? -7.609 -5.581 4.782 1.00 86.94 111 PHE A CA 1
ATOM 856 C C . PHE A 1 111 ? -6.090 -5.505 4.688 1.00 86.94 111 PHE A C 1
ATOM 858 O O . PHE A 1 111 ? -5.518 -4.417 4.584 1.00 86.94 111 PHE A O 1
ATOM 865 N N . LEU A 1 112 ? -5.439 -6.663 4.739 1.00 84.31 112 LEU A N 1
ATOM 866 C CA . LEU A 1 112 ? -3.992 -6.786 4.691 1.00 84.31 112 LEU A CA 1
ATOM 867 C C . LEU A 1 112 ? -3.541 -7.297 3.327 1.00 84.31 112 LEU A C 1
ATOM 869 O O . LEU A 1 112 ? -3.988 -8.347 2.868 1.00 84.31 112 LEU A O 1
ATOM 873 N N . PHE A 1 113 ? -2.610 -6.565 2.721 1.00 81.38 113 PHE A N 1
ATOM 874 C CA . PHE A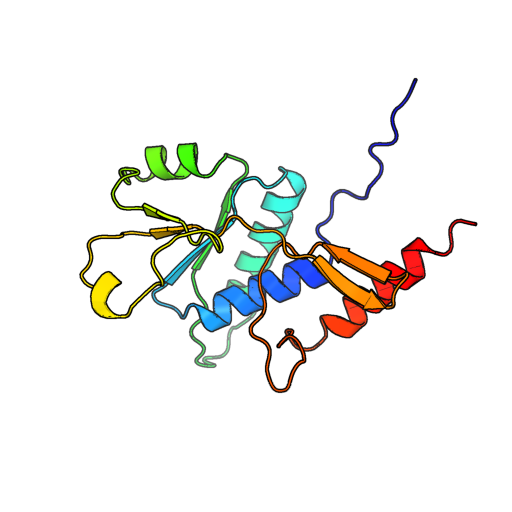 1 113 ? -1.961 -6.909 1.461 1.00 81.38 113 PHE A CA 1
ATOM 875 C C . PHE A 1 113 ? -0.534 -7.377 1.771 1.00 81.38 113 PHE A C 1
ATOM 877 O O . PHE A 1 113 ? 0.235 -6.621 2.361 1.00 81.38 113 PHE A O 1
ATOM 884 N N . GLY A 1 114 ? -0.200 -8.626 1.435 1.00 68.88 114 GLY A N 1
ATOM 885 C CA . GLY A 1 114 ? 1.073 -9.252 1.824 1.00 68.88 114 GLY A CA 1
ATOM 886 C C . GLY A 1 114 ? 1.894 -9.849 0.680 1.00 68.88 114 GLY A C 1
ATOM 887 O O . GLY A 1 114 ? 2.879 -10.529 0.947 1.00 68.88 114 GLY A O 1
ATOM 888 N N . ASP A 1 115 ? 1.499 -9.640 -0.576 1.00 61.06 115 ASP A N 1
ATOM 889 C CA . ASP A 1 115 ? 2.129 -10.291 -1.727 1.00 61.06 115 ASP A CA 1
ATOM 890 C C . ASP A 1 115 ? 2.979 -9.343 -2.570 1.00 61.06 115 ASP A C 1
ATOM 892 O O . ASP A 1 115 ? 2.527 -8.259 -2.932 1.00 61.06 115 ASP A O 1
ATOM 896 N N . PHE A 1 116 ? 4.149 -9.836 -2.986 1.00 62.47 116 PHE A N 1
ATOM 897 C CA . PHE A 1 116 ? 5.069 -9.178 -3.914 1.00 62.47 116 PHE A CA 1
ATOM 898 C C . PHE A 1 116 ? 5.040 -9.895 -5.278 1.00 62.47 116 PHE A C 1
ATOM 900 O O . PHE A 1 116 ? 5.814 -10.826 -5.505 1.00 62.47 116 PHE A O 1
ATOM 907 N N . PRO A 1 117 ? 4.102 -9.588 -6.188 1.00 55.22 117 PRO A N 1
ATOM 908 C CA . PRO A 1 117 ? 4.096 -10.204 -7.513 1.00 55.22 117 PRO A CA 1
ATOM 909 C C . PRO A 1 117 ? 5.246 -9.712 -8.399 1.00 55.22 117 PRO A C 1
ATOM 911 O O . PRO A 1 117 ? 5.493 -8.520 -8.548 1.00 55.22 117 PRO A O 1
ATOM 914 N N . THR A 1 118 ? 5.893 -10.634 -9.101 1.00 54.59 118 THR A N 1
ATOM 915 C CA . THR A 1 118 ? 6.902 -10.303 -10.111 1.00 54.59 118 THR A CA 1
ATOM 916 C C . THR A 1 118 ? 6.245 -9.952 -11.450 1.00 54.59 118 THR A C 1
ATOM 918 O O . THR A 1 118 ? 5.567 -10.789 -12.050 1.00 54.59 118 THR A O 1
ATOM 921 N N . ILE A 1 119 ? 6.460 -8.734 -11.954 1.00 59.94 119 ILE A N 1
ATOM 922 C CA . ILE A 1 119 ? 6.124 -8.362 -13.335 1.00 59.94 119 ILE A CA 1
ATOM 923 C C . ILE A 1 119 ? 7.301 -8.728 -14.235 1.00 59.94 119 ILE A C 1
ATOM 925 O O . ILE A 1 119 ? 8.418 -8.256 -14.040 1.00 59.94 119 ILE A O 1
ATOM 929 N N . VAL A 1 120 ? 7.040 -9.548 -15.252 1.00 65.50 120 VAL A N 1
ATOM 930 C CA . VAL A 1 120 ? 8.027 -9.918 -16.274 1.00 65.50 120 VAL A CA 1
ATOM 931 C C . VAL A 1 120 ? 7.816 -9.038 -17.504 1.00 65.50 120 VAL A C 1
ATOM 933 O O . VAL A 1 120 ? 6.767 -9.108 -18.145 1.00 65.50 120 VAL A O 1
ATOM 936 N N . PHE A 1 121 ? 8.809 -8.213 -17.833 1.00 63.66 121 PHE A N 1
ATOM 937 C CA . PHE A 1 121 ? 8.808 -7.364 -19.025 1.00 63.66 121 PHE A CA 1
ATOM 938 C C . PHE A 1 121 ? 9.283 -8.133 -20.259 1.00 63.66 121 PHE A C 1
ATOM 940 O O . PHE A 1 121 ? 8.685 -8.000 -21.322 1.00 63.66 121 PHE A O 1
ATOM 947 N N . ASN A 1 122 ? 10.317 -8.966 -20.097 1.00 63.22 122 ASN A N 1
ATOM 948 C CA . ASN A 1 122 ? 10.913 -9.831 -21.118 1.00 63.22 122 ASN A CA 1
ATOM 949 C C . ASN A 1 122 ? 11.534 -11.077 -20.448 1.00 63.22 122 ASN A C 1
ATOM 951 O O . ASN A 1 122 ? 11.741 -11.071 -19.238 1.00 63.22 122 ASN A O 1
ATOM 955 N N . PRO A 1 123 ? 11.934 -12.134 -21.187 1.00 64.62 123 PRO A N 1
ATOM 956 C CA . PRO A 1 123 ? 12.556 -13.331 -20.597 1.00 64.62 123 PRO A CA 1
ATOM 957 C C . PRO A 1 123 ? 13.829 -13.087 -19.764 1.00 64.62 123 PRO A C 1
ATOM 959 O O . PRO A 1 123 ? 14.282 -13.996 -19.076 1.00 64.62 123 PRO A O 1
ATOM 962 N N . LYS A 1 124 ? 14.433 -11.895 -19.864 1.00 63.19 124 LYS A N 1
ATOM 963 C CA . LYS A 1 124 ? 15.624 -11.470 -19.112 1.00 63.19 124 LYS A CA 1
ATOM 964 C C . LYS A 1 124 ? 15.366 -10.291 -18.167 1.00 63.19 124 LYS A C 1
ATOM 966 O O . LYS A 1 124 ? 16.282 -9.886 -17.466 1.00 63.19 124 LYS A O 1
ATOM 971 N N . GLU A 1 125 ? 14.158 -9.733 -18.172 1.00 69.00 125 GLU A N 1
ATOM 972 C CA . GLU A 1 125 ? 13.826 -8.508 -17.443 1.00 69.00 125 GLU A CA 1
ATOM 973 C C . GLU A 1 125 ? 12.559 -8.738 -16.627 1.00 69.00 125 GLU A C 1
ATOM 975 O O . GLU A 1 125 ? 11.465 -8.916 -17.174 1.00 69.00 125 GLU A O 1
ATOM 980 N N . SER A 1 126 ? 12.708 -8.733 -15.309 1.00 66.12 126 SER A N 1
ATOM 981 C CA . SER A 1 126 ? 11.609 -8.890 -14.365 1.00 66.12 126 SER A CA 1
ATOM 982 C C . SER A 1 126 ? 11.836 -8.004 -13.153 1.00 66.12 126 SER A C 1
ATOM 984 O O . SER A 1 126 ? 12.957 -7.935 -12.656 1.00 66.12 126 SER A O 1
ATOM 986 N N . VAL A 1 127 ? 10.775 -7.373 -12.664 1.00 65.56 127 VAL A N 1
ATOM 987 C CA . VAL A 1 127 ? 10.803 -6.558 -11.448 1.00 65.56 127 VAL A CA 1
ATOM 988 C C . VAL A 1 127 ? 9.812 -7.141 -10.455 1.00 65.56 127 VAL A C 1
ATOM 990 O O . VAL A 1 127 ? 8.653 -7.392 -10.794 1.00 65.56 127 VAL A O 1
ATOM 993 N N . GLU A 1 128 ? 10.269 -7.378 -9.228 1.00 63.47 128 GLU A N 1
ATOM 994 C CA . GLU A 1 128 ? 9.382 -7.711 -8.118 1.00 63.47 128 GLU A CA 1
ATOM 995 C C . GLU A 1 128 ? 8.619 -6.462 -7.700 1.00 63.47 128 GLU A C 1
ATOM 997 O O . GLU A 1 128 ? 9.174 -5.510 -7.152 1.00 63.47 128 GLU A O 1
ATOM 1002 N N . MET A 1 129 ? 7.325 -6.459 -7.999 1.00 64.00 129 MET A N 1
ATOM 1003 C CA . MET A 1 129 ? 6.439 -5.394 -7.586 1.00 64.00 129 MET A CA 1
ATOM 1004 C C . MET A 1 129 ? 5.871 -5.745 -6.212 1.00 64.00 129 MET A C 1
ATOM 1006 O O . MET A 1 129 ? 5.396 -6.856 -6.014 1.00 64.00 129 MET A O 1
ATOM 1010 N N . PRO A 1 130 ? 5.837 -4.808 -5.264 1.00 59.16 130 PRO A N 1
ATOM 1011 C CA . PRO A 1 130 ? 5.228 -5.008 -3.956 1.00 59.16 130 PRO A CA 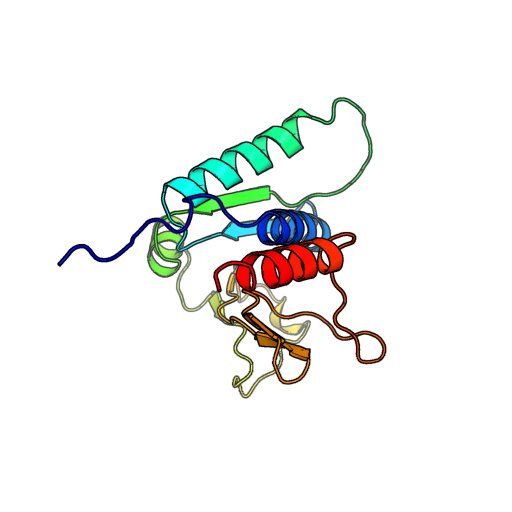1
ATOM 1012 C C . PRO A 1 130 ? 3.696 -5.099 -3.959 1.00 59.16 130 PRO A C 1
ATOM 1014 O O . PRO A 1 130 ? 3.114 -5.225 -2.887 1.00 59.16 130 PRO A O 1
ATOM 1017 N N . PHE A 1 131 ? 3.035 -5.034 -5.128 1.00 64.06 131 PHE A N 1
ATOM 1018 C CA . PHE A 1 131 ? 1.570 -5.054 -5.244 1.00 64.06 131 PHE A CA 1
ATOM 1019 C C . PHE A 1 131 ? 1.077 -5.731 -6.519 1.00 64.06 131 PHE A C 1
ATOM 1021 O O . PHE A 1 131 ? 1.730 -5.690 -7.561 1.00 64.06 131 PHE A O 1
ATOM 1028 N N . ARG A 1 132 ? -0.126 -6.315 -6.445 1.00 62.72 132 ARG A N 1
ATOM 1029 C CA . ARG A 1 132 ? -0.840 -6.911 -7.585 1.00 62.72 132 ARG A CA 1
ATOM 1030 C C . ARG A 1 132 ? -1.571 -5.873 -8.416 1.00 62.72 132 ARG A C 1
ATOM 1032 O O . ARG A 1 132 ? -2.265 -5.018 -7.880 1.00 62.72 132 ARG A O 1
ATOM 1039 N N . TYR A 1 133 ? -1.495 -6.052 -9.732 1.00 65.75 133 TYR A N 1
ATOM 1040 C CA . TYR A 1 133 ? -2.171 -5.213 -10.712 1.00 65.75 133 TYR A CA 1
ATOM 1041 C C . TYR A 1 133 ? -3.348 -5.944 -11.346 1.00 65.75 133 TYR A C 1
ATOM 1043 O O . TYR A 1 133 ? -3.257 -7.125 -11.687 1.00 65.75 133 TYR A O 1
ATOM 1051 N N . ILE A 1 134 ? -4.442 -5.215 -11.557 1.00 72.19 134 ILE A N 1
ATOM 1052 C CA . ILE A 1 134 ? -5.554 -5.683 -12.384 1.00 72.19 134 ILE A CA 1
ATOM 1053 C C . ILE A 1 134 ? -5.078 -5.686 -13.840 1.00 72.19 134 ILE A C 1
ATOM 1055 O O . ILE A 1 134 ? -4.554 -4.682 -14.327 1.00 72.19 134 ILE A O 1
ATOM 1059 N N . ALA A 1 135 ? -5.249 -6.812 -14.533 1.00 68.25 135 ALA A N 1
ATOM 1060 C CA . ALA A 1 135 ? -4.946 -6.912 -15.954 1.00 68.25 135 ALA A CA 1
ATOM 1061 C C . ALA A 1 135 ? -6.143 -6.430 -16.787 1.00 68.25 135 ALA A C 1
ATOM 1063 O O . ALA A 1 135 ? -7.231 -6.999 -16.713 1.00 68.25 135 ALA A O 1
ATOM 1064 N N . GLU A 1 136 ? -5.935 -5.411 -17.616 1.00 68.38 136 GLU A N 1
ATOM 1065 C CA . GLU A 1 136 ? -6.905 -4.930 -18.601 1.00 68.38 136 GLU A CA 1
ATOM 1066 C C . GLU A 1 136 ? -6.370 -5.292 -19.996 1.00 68.38 136 GLU A C 1
ATOM 1068 O O . GLU A 1 136 ? -5.246 -4.942 -20.351 1.00 68.38 136 GLU A O 1
ATOM 1073 N N . ALA A 1 137 ? -7.125 -6.081 -20.769 1.00 71.06 137 ALA A N 1
ATOM 1074 C CA . ALA A 1 137 ? -6.697 -6.595 -22.082 1.00 71.06 137 ALA A CA 1
ATOM 1075 C C . ALA A 1 137 ? -5.328 -7.328 -22.085 1.00 71.06 137 ALA A C 1
ATOM 1077 O O . ALA A 1 137 ? -4.584 -7.278 -23.064 1.00 71.06 137 ALA A O 1
ATOM 1078 N N . GLY A 1 138 ? -4.995 -8.020 -20.988 1.00 67.25 138 GLY A N 1
ATOM 1079 C CA . GLY A 1 138 ? -3.744 -8.775 -20.843 1.00 67.25 138 GLY A CA 1
ATOM 1080 C C . GLY A 1 138 ? -2.524 -7.936 -20.447 1.00 67.25 138 GLY A C 1
ATOM 1081 O O . GLY A 1 138 ? -1.426 -8.480 -20.378 1.00 67.25 138 GLY A O 1
ATOM 1082 N N . GLN A 1 139 ? -2.699 -6.641 -20.163 1.00 68.25 139 GLN A N 1
ATOM 1083 C CA . GLN A 1 139 ? -1.640 -5.762 -19.660 1.00 68.25 139 GLN A CA 1
ATOM 1084 C C . GLN A 1 139 ? -1.968 -5.280 -18.239 1.00 68.25 139 GLN A C 1
ATOM 1086 O O . GLN A 1 139 ? -3.129 -4.974 -17.960 1.00 68.25 139 GLN A O 1
ATOM 1091 N N . PRO A 1 140 ? -0.981 -5.206 -17.326 1.00 74.44 140 PRO A N 1
ATOM 1092 C CA . PRO A 1 140 ? -1.206 -4.664 -15.992 1.00 74.44 140 PRO A CA 1
ATOM 1093 C C . PRO A 1 140 ? -1.577 -3.180 -16.086 1.00 74.44 140 PRO A C 1
ATOM 1095 O O . PRO A 1 140 ? -0.928 -2.408 -16.795 1.00 74.44 140 PRO A O 1
ATOM 1098 N N . LYS A 1 141 ? -2.621 -2.774 -15.363 1.00 76.56 141 LYS A N 1
ATOM 1099 C CA . LYS A 1 141 ? -3.048 -1.377 -15.275 1.00 76.56 141 LYS A CA 1
ATOM 1100 C C . LYS A 1 141 ? -2.117 -0.607 -14.341 1.00 76.56 141 LYS A C 1
ATOM 1102 O O . LYS A 1 141 ? -2.359 -0.527 -13.142 1.00 76.56 141 LYS A O 1
ATOM 1107 N N . LEU A 1 142 ? -1.032 -0.085 -14.902 1.00 76.00 142 LEU A N 1
ATOM 1108 C CA . LEU A 1 142 ? -0.031 0.689 -14.172 1.00 76.00 142 LEU A CA 1
ATOM 1109 C C . LEU A 1 142 ? -0.443 2.170 -14.075 1.00 76.00 142 LEU A C 1
ATOM 1111 O O . LEU A 1 142 ? -1.045 2.697 -15.020 1.00 76.00 142 LEU A O 1
ATOM 1115 N N . PRO A 1 143 ? -0.078 2.873 -12.990 1.00 76.31 143 PRO A N 1
ATOM 1116 C CA . PRO A 1 143 ? -0.166 4.324 -12.934 1.00 76.31 143 PRO A CA 1
ATOM 1117 C C . PRO A 1 143 ? 0.598 4.987 -14.096 1.00 76.31 143 PRO A C 1
ATOM 1119 O O . PRO A 1 143 ? 1.641 4.479 -14.526 1.00 76.31 143 PRO A O 1
ATOM 1122 N N . PRO A 1 144 ? 0.130 6.142 -14.599 1.00 75.94 144 PRO A N 1
ATOM 1123 C CA . PRO A 1 144 ? 0.828 6.857 -15.661 1.00 75.94 144 PRO A CA 1
ATOM 1124 C C . PRO A 1 144 ? 2.261 7.214 -15.233 1.00 75.94 144 PRO A C 1
ATOM 1126 O O . PRO A 1 144 ? 2.473 7.715 -14.129 1.00 75.94 144 PRO A O 1
ATOM 1129 N N . GLY A 1 145 ? 3.245 6.952 -16.100 1.00 77.94 145 GLY A N 1
ATOM 1130 C CA . GLY A 1 145 ? 4.670 7.190 -15.838 1.00 77.94 145 GLY A CA 1
ATOM 1131 C C . GLY A 1 145 ? 5.394 6.064 -15.088 1.00 77.94 145 GLY A C 1
ATOM 1132 O O . GLY A 1 145 ? 6.622 6.058 -15.028 1.00 77.94 145 GLY A O 1
ATOM 1133 N N . MET A 1 146 ? 4.674 5.084 -14.527 1.00 78.75 146 MET A N 1
ATOM 1134 C CA . MET A 1 146 ? 5.303 3.960 -13.826 1.00 78.75 146 MET A CA 1
ATOM 1135 C C . MET A 1 146 ? 6.138 3.085 -14.762 1.00 78.75 146 MET A C 1
ATOM 1137 O O . MET A 1 146 ? 7.232 2.660 -14.401 1.00 78.75 146 MET A O 1
ATOM 1141 N N . ARG A 1 147 ? 5.630 2.812 -15.966 1.00 75.44 147 ARG A N 1
ATOM 1142 C CA . ARG A 1 147 ? 6.306 1.941 -16.930 1.00 75.44 147 ARG A CA 1
ATOM 1143 C C . ARG A 1 147 ? 7.641 2.533 -17.379 1.00 75.44 147 ARG A C 1
ATOM 1145 O O . ARG A 1 147 ? 8.619 1.799 -17.466 1.00 75.44 147 ARG A O 1
ATOM 1152 N N . GLU A 1 148 ? 7.688 3.838 -17.636 1.00 80.88 148 GLU A N 1
ATOM 1153 C CA . GLU A 1 148 ? 8.924 4.534 -17.997 1.00 80.88 148 GLU A CA 1
ATOM 1154 C C . GLU A 1 148 ? 9.950 4.492 -16.863 1.00 80.88 148 GLU A C 1
ATOM 1156 O O . GLU A 1 148 ? 11.117 4.208 -17.115 1.00 80.88 148 GLU A O 1
ATOM 1161 N N . HIS A 1 149 ? 9.523 4.706 -15.614 1.00 77.56 149 HIS A N 1
ATOM 1162 C CA . HIS A 1 149 ? 10.427 4.630 -14.467 1.00 77.56 149 HIS A CA 1
ATOM 1163 C C . HIS A 1 149 ? 10.971 3.219 -14.234 1.00 77.56 149 HIS A C 1
ATOM 1165 O O . HIS A 1 149 ? 12.158 3.081 -13.970 1.00 77.56 149 HIS A O 1
ATOM 1171 N N . LEU A 1 150 ? 10.143 2.181 -14.385 1.00 74.88 150 LEU A N 1
ATOM 1172 C CA . LEU A 1 150 ? 10.597 0.790 -14.281 1.00 74.88 150 LEU A CA 1
ATOM 1173 C C . LEU A 1 150 ? 11.609 0.442 -15.380 1.00 74.88 150 LEU A C 1
ATOM 1175 O O . LEU A 1 150 ? 12.601 -0.223 -15.109 1.00 74.88 150 LEU A O 1
ATOM 1179 N N . GLN A 1 151 ? 11.396 0.926 -16.606 1.00 72.56 151 GLN A N 1
ATOM 1180 C CA . GLN A 1 151 ? 12.341 0.717 -17.703 1.00 72.56 151 GLN A CA 1
ATOM 1181 C C . GLN A 1 151 ? 13.669 1.456 -17.480 1.00 72.56 151 GLN A C 1
ATOM 1183 O O . GLN A 1 151 ? 14.720 0.897 -17.767 1.00 72.56 151 GLN A O 1
ATOM 1188 N N . GLN A 1 152 ? 13.636 2.686 -16.958 1.00 76.69 152 GLN A N 1
ATOM 1189 C CA . GLN A 1 152 ? 14.846 3.449 -16.622 1.00 76.69 152 GLN A CA 1
ATOM 1190 C C . GLN A 1 152 ? 15.669 2.782 -15.515 1.00 76.69 152 GLN A C 1
ATOM 1192 O O . GLN A 1 152 ? 16.891 2.749 -15.607 1.00 76.69 152 GLN A O 1
ATOM 1197 N N . ASP A 1 153 ? 15.003 2.250 -14.491 1.00 70.19 153 ASP A N 1
ATOM 1198 C CA . ASP A 1 153 ? 15.644 1.565 -13.363 1.00 70.19 153 ASP A CA 1
ATOM 1199 C C . ASP A 1 153 ? 16.298 0.241 -13.808 1.00 70.19 153 ASP A C 1
ATOM 1201 O O . ASP A 1 153 ? 17.426 -0.077 -13.419 1.00 70.19 153 ASP A O 1
ATOM 1205 N N . LEU A 1 154 ? 15.629 -0.491 -14.712 1.00 68.94 154 LEU A N 1
ATOM 1206 C CA . LEU A 1 154 ? 16.188 -1.672 -15.374 1.00 68.94 154 LEU A CA 1
ATOM 1207 C C . LEU A 1 154 ? 17.420 -1.316 -16.215 1.00 68.94 154 LEU A C 1
ATOM 1209 O O . LEU A 1 154 ? 18.459 -1.941 -16.043 1.00 68.94 154 LEU A O 1
ATOM 1213 N N . ASP A 1 155 ? 17.331 -0.302 -17.080 1.00 67.62 155 ASP A N 1
ATOM 1214 C CA . ASP A 1 155 ? 18.427 0.117 -17.969 1.00 67.62 155 ASP A CA 1
ATOM 1215 C C . ASP A 1 155 ? 19.657 0.599 -17.176 1.00 67.62 155 ASP A C 1
ATOM 1217 O O . ASP A 1 155 ? 20.780 0.186 -17.462 1.00 67.62 155 ASP A O 1
ATOM 1221 N N . GLN A 1 156 ? 19.451 1.363 -16.094 1.00 63.75 156 GLN A N 1
ATOM 1222 C CA . GLN A 1 156 ? 20.531 1.770 -15.183 1.00 63.75 156 GLN A CA 1
ATOM 1223 C C . GLN A 1 156 ? 21.196 0.593 -14.461 1.00 63.75 156 GLN A C 1
ATOM 1225 O O . GLN A 1 156 ? 22.394 0.649 -14.182 1.00 63.75 156 GLN A O 1
ATOM 1230 N N . SER A 1 157 ? 20.456 -0.480 -14.175 1.00 55.06 157 SER A N 1
ATOM 1231 C CA . SER A 1 157 ? 21.011 -1.672 -13.524 1.00 55.06 157 SER A CA 1
ATOM 1232 C C . SER A 1 157 ? 21.940 -2.485 -14.438 1.00 55.06 157 SER A C 1
ATOM 1234 O O . SER A 1 157 ? 22.750 -3.263 -13.936 1.00 55.06 157 SER A O 1
ATOM 1236 N N . PHE A 1 158 ? 21.864 -2.306 -15.764 1.00 51.09 158 PHE A N 1
ATOM 1237 C CA . PHE A 1 158 ? 22.700 -3.023 -16.737 1.00 51.09 158 PHE A CA 1
ATOM 1238 C C . PHE A 1 158 ? 23.995 -2.289 -17.134 1.00 51.09 158 PHE A C 1
ATOM 1240 O O . PHE A 1 158 ? 24.832 -2.898 -17.800 1.00 51.09 158 PHE A O 1
ATOM 1247 N N . ASP A 1 159 ? 24.208 -1.040 -16.705 1.00 45.41 159 ASP A N 1
ATOM 1248 C CA . ASP A 1 159 ? 25.393 -0.234 -17.074 1.00 45.41 159 ASP A CA 1
ATOM 1249 C C . ASP A 1 159 ? 26.615 -0.450 -16.145 1.00 45.41 159 ASP A C 1
ATOM 1251 O O . ASP A 1 159 ? 27.617 0.253 -16.238 1.00 45.41 159 ASP A O 1
ATOM 1255 N N . PHE A 1 160 ? 26.577 -1.450 -15.253 1.00 43.88 160 PHE A N 1
ATOM 1256 C CA . PHE A 1 160 ? 27.706 -1.839 -14.387 1.00 43.88 160 PHE A CA 1
ATOM 1257 C C . PHE A 1 160 ? 28.468 -3.074 -14.909 1.00 43.88 160 PHE A C 1
ATOM 1259 O O . PHE A 1 160 ? 28.733 -4.009 -14.148 1.00 43.88 160 PHE A O 1
ATOM 1266 N N . ALA A 1 161 ? 28.815 -3.100 -16.201 1.00 38.22 161 ALA A N 1
ATOM 1267 C CA . ALA A 1 161 ? 29.657 -4.144 -16.804 1.00 38.22 161 ALA A CA 1
ATOM 1268 C C . ALA A 1 161 ? 30.906 -3.574 -17.488 1.00 38.22 161 ALA A C 1
ATOM 1270 O O . ALA A 1 161 ? 30.772 -2.607 -18.270 1.00 38.22 161 ALA A O 1
#

Secondary structure (DSSP, 8-state):
------S-SS--HHHHHHHHHHHHHH-TT-EEEE-S--HHHHHHHHHHHHHHHHS--S-----PPEEEE-SS-HHHHHHHTT--GGGEEEE-TT-SS---GGGGTTT-SEEEE---PEEEEETTEEEE-SS---EETTEE-PPTTHHHHHHHHHHHHT---

Sequence (161 aa):
MEDDEQSTNTLPRWVELEYKHMRSLAGPDAQVHFTHLSQASSATLQSLFTDAENASPEPKEHLLAKASSHTHGVLELMKNNGIPVDRVCLLDPKAPQELSPEDGDGRFDCFLFGDFPTIVFNPKESVEMPFRYIAEAGQPKLPPGMREHLQQDLDQSFDFA

InterPro domains:
  IPR007364 Protein arginine N-methyltransferase SFM1-like [PF04252] (9-114)
  IPR007364 Protein arginine N-methyltransferase SFM1-like [PF04252] (115-156)
  IPR007364 Protein arginine N-methyltransferase SFM1-like [PTHR35517] (9-114)

Organism: NCBI:txid2056292

pLDDT: mean 73.38, std 13.42, range [38.22, 88.31]

Radius of gyration: 17.91 Å; chains: 1; bounding box: 55×47×42 Å